Protein AF-A0AAU7U3B7-F1 (afdb_monomer_lite)

Secondary structure (DSSP, 8-state):
--SS-HHHHHHHHHHHHHTT---HHHHHHHHHHT-BTB-S------------TT---TT---

pLDDT: mean 74.59, std 15.8, range [47.81, 93.38]

Organism: NCBI:txid3141322

Foldseek 3Di:
DPPDDPVLLVLLCVLCVVVVRNDPVSSVVCVVVVVSPVPNPDPPPPPVVVPPPPPDDPPPDD

Radius of gyration: 19.2 Å; chains: 1; bounding box: 54×22×40 Å

Sequence (62 aa):
MRKYGDARLETACQQALLLERPHRQVIVNLLANRREGESALPPEAEDDIAEHENVRGAGYYH

Structure (mmCIF, N/CA/C/O backbone):
data_AF-A0AAU7U3B7-F1
#
_entry.id   AF-A0AAU7U3B7-F1
#
loop_
_atom_site.group_PDB
_atom_site.id
_atom_site.type_symbol
_atom_site.label_atom_id
_atom_site.label_alt_id
_atom_site.label_comp_id
_atom_site.label_asym_id
_atom_site.label_entity_id
_atom_site.label_seq_id
_atom_site.pdbx_PDB_ins_code
_atom_site.Cartn_x
_atom_site.Cartn_y
_atom_site.Cartn_z
_atom_site.occupancy
_atom_site.B_iso_or_equiv
_atom_site.auth_seq_id
_atom_site.auth_comp_id
_atom_site.auth_asym_id
_atom_site.auth_atom_id
_atom_site.pdbx_PDB_model_num
ATOM 1 N N . MET A 1 1 ? 11.067 -12.633 -15.150 1.00 47.81 1 MET A N 1
ATOM 2 C CA . MET A 1 1 ? 10.594 -11.268 -15.472 1.00 47.81 1 MET A CA 1
ATOM 3 C C . MET A 1 1 ? 9.942 -10.681 -14.229 1.00 47.81 1 MET A C 1
ATOM 5 O O . MET A 1 1 ? 8.973 -11.259 -13.749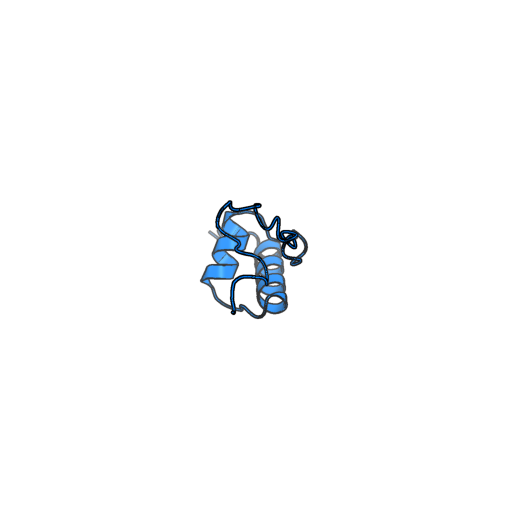 1.00 47.81 1 MET A O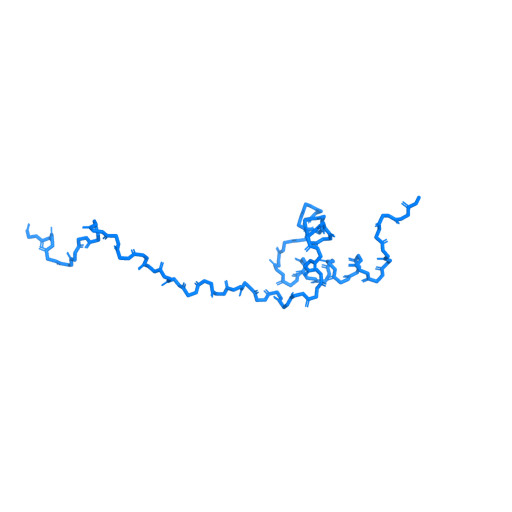 1
ATOM 9 N N . ARG A 1 2 ? 10.496 -9.605 -13.655 1.00 61.09 2 ARG A N 1
ATOM 10 C CA . ARG A 1 2 ? 9.832 -8.871 -12.565 1.00 61.09 2 ARG A CA 1
ATOM 11 C C . ARG A 1 2 ? 8.595 -8.188 -13.171 1.00 61.09 2 ARG A C 1
ATOM 13 O O . ARG A 1 2 ? 8.742 -7.370 -14.070 1.00 61.09 2 ARG A O 1
ATOM 20 N N . LYS A 1 3 ? 7.386 -8.580 -12.748 1.00 71.12 3 LYS A N 1
ATOM 21 C CA . LYS A 1 3 ? 6.114 -8.013 -13.254 1.00 71.12 3 LYS A CA 1
ATOM 22 C C . LYS A 1 3 ? 5.910 -6.542 -12.857 1.00 71.12 3 LYS A C 1
ATOM 24 O O . LYS A 1 3 ? 5.103 -5.857 -13.474 1.00 71.12 3 LYS A O 1
ATOM 29 N N . TYR A 1 4 ? 6.650 -6.068 -11.859 1.00 75.81 4 TYR A N 1
ATOM 30 C CA . TYR A 1 4 ? 6.610 -4.707 -11.336 1.00 75.81 4 TYR A 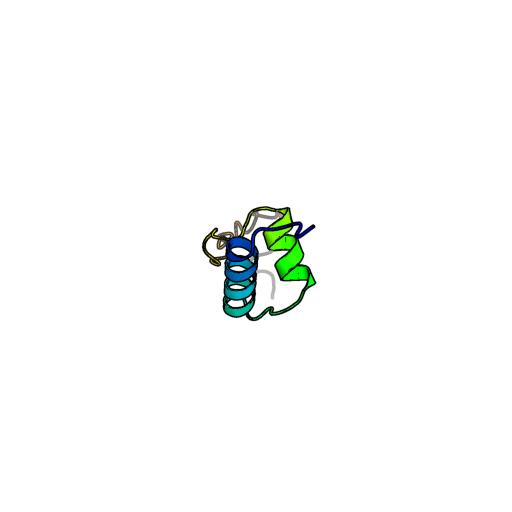CA 1
ATOM 31 C C . TYR A 1 4 ? 8.051 -4.227 -11.132 1.00 75.81 4 TYR A C 1
ATOM 33 O O . TYR A 1 4 ? 8.918 -5.044 -10.821 1.00 75.81 4 TYR A O 1
ATOM 41 N N . GLY A 1 5 ? 8.317 -2.936 -11.348 1.00 83.94 5 GLY A N 1
ATOM 42 C CA . GLY A 1 5 ? 9.629 -2.352 -11.055 1.00 83.94 5 GLY A CA 1
ATOM 43 C C . GLY A 1 5 ? 9.891 -2.338 -9.548 1.00 83.94 5 GLY A C 1
ATOM 44 O O . GLY A 1 5 ? 8.946 -2.155 -8.781 1.00 83.94 5 GLY A O 1
ATOM 45 N N . ASP A 1 6 ? 11.149 -2.516 -9.137 1.00 85.94 6 ASP A N 1
ATOM 46 C CA . ASP A 1 6 ? 11.529 -2.638 -7.719 1.00 85.94 6 ASP A CA 1
ATOM 47 C C . ASP A 1 6 ? 11.038 -1.428 -6.891 1.00 85.94 6 ASP A C 1
ATOM 49 O O . ASP A 1 6 ? 10.438 -1.619 -5.838 1.00 85.94 6 ASP A O 1
ATOM 53 N N . ALA A 1 7 ? 11.130 -0.209 -7.439 1.00 88.06 7 ALA A N 1
ATOM 54 C CA . ALA A 1 7 ? 10.608 1.006 -6.803 1.00 88.06 7 ALA A CA 1
ATOM 55 C C . ALA A 1 7 ? 9.086 0.964 -6.549 1.00 88.06 7 ALA A C 1
ATOM 57 O O . ALA A 1 7 ? 8.621 1.352 -5.484 1.00 88.06 7 ALA A O 1
ATOM 58 N N . ARG A 1 8 ? 8.292 0.444 -7.498 1.00 88.38 8 ARG A N 1
ATOM 59 C CA . ARG A 1 8 ? 6.826 0.344 -7.342 1.00 88.38 8 ARG A CA 1
ATOM 60 C C . ARG A 1 8 ? 6.442 -0.684 -6.283 1.00 88.38 8 ARG A C 1
ATOM 62 O O . ARG A 1 8 ? 5.491 -0.480 -5.534 1.00 88.38 8 ARG A O 1
ATOM 69 N N . LEU A 1 9 ? 7.171 -1.799 -6.238 1.00 91.19 9 LEU A N 1
ATOM 70 C CA . LEU A 1 9 ? 6.965 -2.827 -5.224 1.00 91.19 9 LEU A CA 1
ATOM 71 C C . LEU A 1 9 ? 7.253 -2.274 -3.825 1.00 91.19 9 LEU A C 1
ATOM 73 O O . LEU A 1 9 ? 6.475 -2.516 -2.907 1.00 91.19 9 LEU A O 1
ATOM 77 N N . GLU A 1 10 ? 8.333 -1.511 -3.681 1.00 91.88 10 GLU A N 1
ATOM 78 C CA . GLU A 1 10 ? 8.708 -0.877 -2.420 1.00 91.88 10 GLU A CA 1
ATOM 79 C C . GLU A 1 10 ? 7.638 0.112 -1.937 1.00 91.88 10 GLU A C 1
ATOM 81 O O . GLU A 1 10 ? 7.188 0.006 -0.796 1.00 91.88 10 GLU A O 1
ATOM 86 N N . THR A 1 11 ? 7.129 0.980 -2.820 1.00 91.31 11 THR A N 1
ATOM 87 C CA . THR A 1 11 ? 6.031 1.905 -2.483 1.00 91.31 11 THR A CA 1
ATOM 88 C C . THR A 1 11 ? 4.769 1.165 -2.024 1.00 91.31 11 THR A C 1
ATOM 90 O O . THR A 1 11 ? 4.171 1.535 -1.014 1.00 91.31 11 THR A O 1
ATOM 93 N N . ALA A 1 12 ? 4.382 0.085 -2.713 1.00 90.69 12 ALA A N 1
ATOM 94 C CA . ALA A 1 12 ? 3.219 -0.721 -2.331 1.00 90.69 12 ALA A CA 1
ATOM 95 C C . ALA A 1 12 ? 3.412 -1.431 -0.977 1.00 90.69 12 ALA A C 1
ATOM 97 O O . ALA A 1 12 ? 2.477 -1.520 -0.179 1.00 90.69 12 ALA A O 1
ATOM 98 N N . CYS A 1 13 ? 4.623 -1.918 -0.689 1.00 91.44 13 CYS A N 1
ATOM 99 C CA . CYS A 1 13 ? 4.962 -2.486 0.617 1.00 91.44 13 CYS A CA 1
ATOM 100 C C . CYS A 1 13 ? 4.878 -1.432 1.727 1.00 91.44 13 CYS A C 1
ATOM 102 O O . CYS A 1 13 ? 4.302 -1.698 2.781 1.00 91.44 13 CYS A O 1
ATOM 104 N N . GLN A 1 14 ? 5.410 -0.234 1.486 1.00 91.94 14 GLN A N 1
ATOM 105 C CA . GLN A 1 14 ? 5.383 0.857 2.455 1.00 91.94 14 GLN A CA 1
ATOM 106 C C . GLN A 1 14 ? 3.947 1.299 2.768 1.00 91.94 14 GLN A C 1
ATOM 108 O O . GLN A 1 14 ? 3.597 1.471 3.932 1.00 91.94 14 GLN A O 1
ATOM 113 N N . GLN A 1 15 ? 3.080 1.391 1.759 1.00 89.88 15 GLN A N 1
ATOM 114 C CA . GLN A 1 15 ? 1.655 1.649 1.976 1.00 89.88 15 GLN A CA 1
ATOM 115 C C . GLN A 1 15 ? 0.959 0.533 2.756 1.00 89.88 15 GLN A C 1
ATOM 117 O O . GLN A 1 15 ? 0.173 0.816 3.653 1.00 89.88 15 GLN A O 1
ATOM 122 N N . ALA A 1 16 ? 1.244 -0.734 2.449 1.00 90.94 16 ALA A N 1
ATOM 123 C CA . ALA A 1 16 ? 0.662 -1.854 3.184 1.00 90.94 16 ALA A CA 1
ATOM 124 C C . ALA A 1 16 ? 1.041 -1.824 4.679 1.00 90.94 16 ALA A C 1
ATOM 126 O O . ALA A 1 16 ? 0.226 -2.202 5.519 1.00 90.94 16 ALA A O 1
ATOM 127 N N . LEU A 1 17 ? 2.246 -1.340 5.008 1.00 91.56 17 LEU A N 1
ATOM 128 C CA . LEU A 1 17 ? 2.675 -1.099 6.389 1.00 91.56 17 LEU A CA 1
ATOM 129 C C . LEU A 1 17 ? 1.914 0.064 7.039 1.00 91.56 17 LEU A C 1
ATOM 131 O O . LEU A 1 17 ? 1.465 -0.087 8.169 1.00 91.56 17 LEU A O 1
ATOM 135 N N . LEU A 1 18 ? 1.724 1.183 6.329 1.00 90.12 18 LEU A N 1
ATOM 136 C CA . LEU A 1 18 ? 0.948 2.329 6.830 1.00 90.12 18 LEU A CA 1
ATOM 137 C C . LEU A 1 18 ? -0.525 1.982 7.085 1.00 90.12 18 LEU A C 1
ATOM 139 O O . LEU A 1 18 ? -1.127 2.504 8.013 1.00 90.12 18 LEU A O 1
ATOM 143 N N . LEU A 1 19 ? -1.091 1.081 6.281 1.00 86.75 19 LEU A N 1
ATOM 144 C CA . LEU A 1 19 ? -2.453 0.568 6.443 1.00 86.75 19 LEU A CA 1
ATOM 145 C C . LEU A 1 19 ? -2.567 -0.527 7.518 1.00 86.75 19 LEU A C 1
ATOM 147 O O . LEU A 1 19 ? -3.633 -1.126 7.644 1.00 86.75 19 LEU A O 1
ATOM 151 N N . GLU A 1 20 ? -1.472 -0.857 8.215 1.00 90.25 20 GLU A N 1
ATOM 152 C CA . GLU A 1 20 ? -1.373 -1.9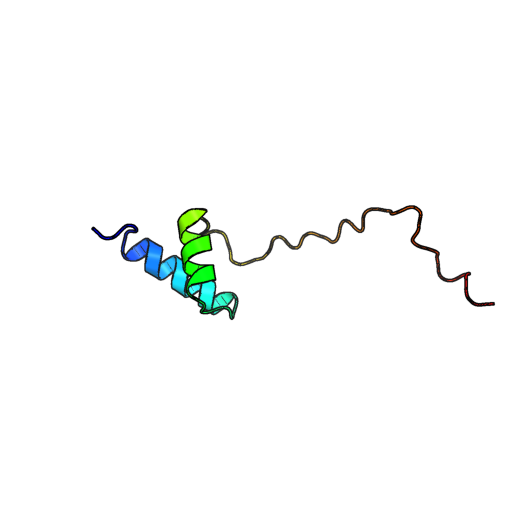68 9.176 1.00 90.25 20 GLU A CA 1
ATOM 153 C C . GLU A 1 20 ? -1.794 -3.333 8.593 1.00 90.25 20 GLU A C 1
ATOM 155 O O . GLU A 1 20 ? -2.192 -4.259 9.301 1.00 90.25 20 GLU A O 1
ATOM 160 N N . ARG A 1 21 ? -1.691 -3.491 7.268 1.00 89.06 21 ARG A N 1
ATOM 161 C CA . ARG A 1 21 ? -2.093 -4.697 6.532 1.00 89.06 21 ARG A CA 1
ATOM 162 C C . ARG A 1 21 ? -0.942 -5.220 5.668 1.00 89.06 21 ARG A C 1
ATOM 164 O O . ARG A 1 21 ? -1.043 -5.188 4.438 1.00 89.06 21 ARG A O 1
ATOM 171 N N . PRO A 1 22 ? 0.130 -5.782 6.262 1.00 87.75 22 PRO A N 1
ATOM 172 C CA . PRO A 1 22 ? 1.321 -6.262 5.552 1.00 87.75 22 PRO A CA 1
ATOM 173 C C . PRO A 1 22 ? 1.090 -7.611 4.840 1.00 87.75 22 PRO A C 1
ATOM 175 O O . PRO A 1 22 ? 1.923 -8.517 4.864 1.00 87.75 22 PRO A O 1
ATOM 178 N N . HIS A 1 23 ? -0.069 -7.785 4.211 1.00 93.38 23 HIS A N 1
ATOM 179 C CA . HIS A 1 23 ? -0.439 -9.015 3.529 1.00 93.38 23 HIS A CA 1
ATOM 180 C C . HIS A 1 23 ? -0.124 -8.928 2.040 1.00 93.38 23 HIS A C 1
ATOM 182 O O . HIS A 1 23 ? -0.440 -7.948 1.364 1.00 93.38 23 HIS A O 1
ATOM 188 N N . ARG A 1 24 ? 0.399 -10.026 1.481 1.00 91.88 24 ARG A N 1
ATOM 189 C CA . ARG A 1 24 ? 0.700 -10.130 0.045 1.00 91.88 24 ARG A CA 1
ATOM 190 C C . ARG A 1 24 ? -0.505 -9.800 -0.843 1.00 91.88 24 ARG A C 1
ATOM 192 O O . ARG A 1 24 ? -0.324 -9.226 -1.908 1.00 91.88 24 ARG A O 1
ATOM 199 N N . GLN A 1 25 ? -1.719 -10.161 -0.425 1.00 91.62 25 GLN A N 1
ATOM 200 C CA . GLN A 1 25 ? -2.941 -9.856 -1.178 1.00 91.62 25 GLN A CA 1
ATOM 201 C C . GLN A 1 25 ? -3.168 -8.346 -1.327 1.00 91.62 25 GLN A C 1
ATOM 203 O O . GLN A 1 25 ? -3.520 -7.901 -2.416 1.00 91.62 25 GLN A O 1
ATOM 208 N N . VAL A 1 26 ? -2.897 -7.566 -0.275 1.00 88.62 26 VAL A N 1
ATOM 209 C CA . VAL A 1 26 ? -3.010 -6.100 -0.295 1.00 88.62 26 VAL A CA 1
ATOM 210 C C . VAL A 1 26 ? -1.975 -5.513 -1.246 1.00 88.62 26 VAL A C 1
ATOM 212 O O . VAL A 1 26 ? -2.336 -4.772 -2.150 1.00 88.62 26 VAL A O 1
ATOM 215 N N . ILE A 1 27 ? -0.714 -5.937 -1.134 1.00 90.94 27 ILE A N 1
ATOM 216 C CA . ILE A 1 27 ? 0.378 -5.470 -2.005 1.00 90.94 27 ILE A CA 1
ATOM 217 C C . ILE A 1 27 ? 0.077 -5.765 -3.483 1.00 90.94 27 ILE A C 1
ATOM 219 O O . ILE A 1 27 ? 0.245 -4.907 -4.345 1.00 90.94 27 ILE A O 1
ATOM 223 N N . VAL A 1 28 ? -0.411 -6.970 -3.795 1.00 91.81 28 VAL A N 1
ATOM 224 C CA . VAL A 1 28 ? -0.794 -7.338 -5.168 1.00 91.81 28 VAL A CA 1
ATOM 225 C C . VAL A 1 28 ? -1.973 -6.501 -5.660 1.00 91.81 28 VAL A C 1
ATOM 227 O O . VAL A 1 28 ? -1.970 -6.094 -6.818 1.00 91.81 28 VAL A O 1
ATOM 230 N N . ASN A 1 29 ? -2.962 -6.233 -4.806 1.00 91.00 29 ASN A N 1
ATOM 231 C CA . ASN A 1 29 ? -4.104 -5.398 -5.162 1.00 91.00 29 ASN A CA 1
ATOM 232 C C . ASN A 1 29 ? -3.680 -3.948 -5.450 1.00 91.00 29 ASN A C 1
ATOM 234 O O . ASN A 1 29 ? -4.088 -3.402 -6.474 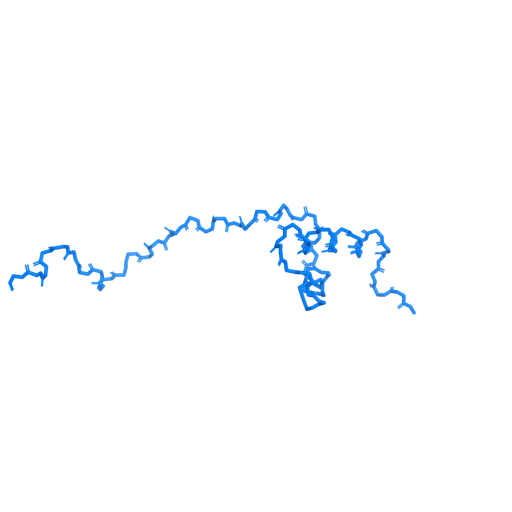1.00 91.00 29 ASN A O 1
ATOM 238 N N . LEU A 1 30 ? -2.806 -3.372 -4.617 1.00 90.31 30 LEU A N 1
ATOM 239 C CA . LEU A 1 30 ? -2.229 -2.042 -4.834 1.00 90.31 30 LEU A CA 1
ATOM 240 C C . LEU A 1 30 ? -1.526 -1.975 -6.198 1.00 90.31 30 LEU A C 1
ATOM 242 O O . LEU A 1 30 ? -1.885 -1.145 -7.032 1.00 90.31 30 LEU A O 1
ATOM 246 N N . LEU A 1 31 ? -0.634 -2.935 -6.473 1.00 90.19 31 LEU A N 1
ATOM 247 C CA . LEU A 1 31 ? 0.131 -3.008 -7.724 1.00 90.19 31 LEU A CA 1
ATOM 248 C C . LEU A 1 31 ? -0.732 -3.264 -8.968 1.00 90.19 31 LEU A C 1
ATOM 250 O O . LEU A 1 31 ? -0.396 -2.802 -10.064 1.00 90.19 31 LEU A O 1
ATOM 254 N N . ALA A 1 32 ? -1.808 -4.043 -8.826 1.00 90.00 32 ALA A N 1
ATOM 255 C CA . ALA A 1 32 ? -2.739 -4.340 -9.911 1.00 90.00 32 ALA A CA 1
ATOM 256 C C . ALA A 1 32 ? -3.573 -3.111 -10.291 1.00 90.00 32 ALA A C 1
ATOM 258 O O . ALA A 1 32 ? -3.803 -2.881 -11.477 1.00 90.00 32 ALA A O 1
ATOM 259 N N . ASN A 1 33 ? -3.973 -2.316 -9.298 1.00 87.69 33 ASN A N 1
ATOM 260 C CA . ASN A 1 33 ? -4.814 -1.135 -9.485 1.00 87.69 33 ASN A CA 1
ATOM 261 C C . ASN A 1 33 ? -4.018 0.172 -9.647 1.00 87.69 33 ASN A C 1
ATOM 263 O O . ASN A 1 33 ? -4.634 1.223 -9.775 1.00 87.69 33 ASN A O 1
ATOM 267 N N . ARG A 1 34 ? -2.676 0.118 -9.664 1.00 83.38 34 ARG A N 1
ATOM 268 C CA . ARG A 1 34 ? -1.787 1.298 -9.711 1.00 83.38 34 ARG A CA 1
ATOM 269 C C . ARG A 1 34 ? -2.055 2.306 -8.586 1.00 83.38 34 ARG A C 1
ATOM 271 O O . ARG A 1 34 ? -1.916 3.507 -8.789 1.00 83.38 34 ARG A O 1
ATOM 278 N N . ARG A 1 35 ? -2.452 1.806 -7.412 1.00 78.81 35 ARG A N 1
ATOM 279 C CA . ARG A 1 35 ? -2.730 2.628 -6.221 1.00 78.81 35 ARG A CA 1
ATOM 280 C C . ARG A 1 35 ? -1.490 2.851 -5.359 1.00 78.81 35 ARG A C 1
ATOM 282 O O . ARG A 1 35 ? -1.566 3.511 -4.325 1.00 78.81 35 ARG A O 1
ATOM 289 N N . GLU A 1 36 ? -0.340 2.315 -5.775 1.00 75.94 36 GLU A N 1
ATOM 290 C CA . GLU A 1 36 ? 0.940 2.648 -5.163 1.00 75.94 36 GLU A CA 1
ATOM 291 C C . GLU A 1 36 ? 1.274 4.134 -5.350 1.00 75.94 36 GLU A C 1
ATOM 293 O O . GLU A 1 36 ? 1.593 4.576 -6.447 1.00 75.94 36 GLU A O 1
ATOM 298 N N . GLY A 1 37 ? 1.153 4.922 -4.278 1.00 69.00 37 GLY A N 1
ATOM 299 C CA . GLY A 1 37 ? 1.351 6.375 -4.276 1.00 69.00 37 GLY A CA 1
ATOM 300 C C . GLY A 1 37 ? 0.077 7.216 -4.141 1.00 69.00 37 GLY A C 1
ATOM 301 O O . GLY A 1 37 ? 0.189 8.401 -3.834 1.00 69.00 37 GLY A O 1
ATOM 302 N N . GLU A 1 38 ? -1.120 6.636 -4.288 1.00 68.44 38 GLU A N 1
ATOM 303 C CA . GLU A 1 38 ? -2.338 7.300 -3.806 1.00 68.44 38 GLU A CA 1
ATOM 304 C C . GLU A 1 38 ? -2.249 7.353 -2.279 1.00 68.44 38 GLU A C 1
ATOM 306 O O . GLU A 1 38 ? -1.943 6.342 -1.639 1.00 68.44 38 GLU A O 1
ATOM 311 N N . SER A 1 39 ? -2.393 8.549 -1.700 1.00 56.91 39 SER A N 1
ATOM 312 C CA . SER A 1 39 ? -2.304 8.744 -0.252 1.00 56.91 39 SER A CA 1
ATOM 313 C C . SER A 1 39 ? -3.128 7.661 0.433 1.00 56.91 39 SER A C 1
ATOM 315 O O . SER A 1 39 ? -4.298 7.498 0.111 1.00 56.91 39 SER A O 1
ATOM 317 N N . ALA A 1 40 ? -2.518 6.910 1.353 1.00 56.28 40 ALA A N 1
ATOM 318 C CA . ALA A 1 40 ? -3.160 5.837 2.116 1.00 56.28 40 ALA A CA 1
ATOM 319 C C . ALA A 1 40 ? -4.233 6.359 3.089 1.00 56.28 40 ALA A C 1
ATOM 321 O O . ALA A 1 40 ? -4.644 5.650 4.002 1.00 56.28 40 ALA A O 1
ATOM 322 N N . LEU A 1 41 ? -4.673 7.600 2.900 1.00 53.44 41 LEU A N 1
ATOM 323 C CA . LEU A 1 41 ? -5.977 8.019 3.338 1.00 53.44 41 LEU A CA 1
ATOM 324 C C . LEU A 1 41 ? -6.953 7.109 2.586 1.00 53.44 41 LEU A C 1
ATOM 326 O O . LEU A 1 41 ? -6.983 7.127 1.350 1.00 53.44 41 LEU A O 1
ATOM 330 N N . PRO A 1 42 ? -7.775 6.315 3.288 1.00 54.78 42 PRO A N 1
ATOM 331 C CA . PRO A 1 42 ? -9.068 6.013 2.710 1.00 54.78 42 PRO A CA 1
ATOM 332 C C . PRO A 1 42 ? -9.591 7.356 2.173 1.00 54.78 42 PRO A C 1
ATOM 334 O O . PRO A 1 42 ? -9.385 8.377 2.843 1.00 54.78 42 PRO A O 1
ATOM 337 N N . PRO A 1 43 ? -10.283 7.429 1.024 1.00 50.25 43 PRO A N 1
ATOM 338 C CA . PRO A 1 43 ? -11.377 8.372 1.057 1.00 50.25 43 PRO A CA 1
ATOM 339 C C . PRO A 1 43 ? -12.088 8.000 2.359 1.00 50.25 43 PRO A C 1
ATOM 341 O O . PRO A 1 43 ? -12.558 6.867 2.513 1.00 50.25 43 PRO A O 1
ATOM 344 N N . GLU A 1 44 ? -12.040 8.890 3.350 1.00 48.81 44 GLU A N 1
ATOM 345 C CA . GLU A 1 44 ? -13.216 9.086 4.159 1.00 48.81 44 GLU A CA 1
ATOM 346 C C . GLU A 1 44 ? -14.274 9.222 3.069 1.00 48.81 44 GLU A C 1
ATOM 348 O O . GLU A 1 44 ? -14.411 10.249 2.410 1.00 48.81 44 GLU A O 1
ATOM 353 N N . ALA A 1 45 ? -14.911 8.095 2.739 1.00 50.78 45 ALA A N 1
ATOM 354 C CA . ALA A 1 45 ? -16.309 8.133 2.469 1.00 50.78 45 ALA A CA 1
ATOM 355 C C . ALA A 1 45 ? -16.788 8.808 3.743 1.00 50.78 45 ALA A C 1
ATOM 357 O O . ALA A 1 45 ? -16.940 8.163 4.778 1.00 50.78 45 ALA A O 1
ATOM 358 N N . GLU A 1 46 ? -16.823 10.146 3.689 1.00 51.41 46 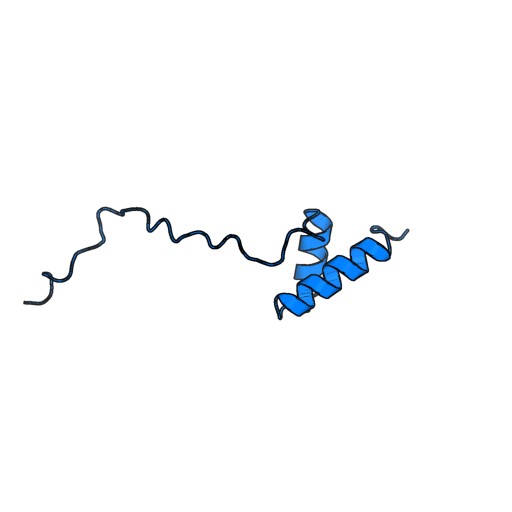GLU A N 1
ATOM 359 C CA . GLU A 1 46 ? -17.879 10.921 4.285 1.00 51.41 46 GLU A CA 1
ATOM 360 C C . GLU A 1 46 ? -19.048 9.968 4.193 1.00 51.41 46 GLU A C 1
ATOM 362 O O . GLU A 1 46 ? -19.383 9.528 3.086 1.00 51.41 46 GLU A O 1
ATOM 367 N N . ASP A 1 47 ? -19.454 9.446 5.349 1.00 52.34 47 ASP A N 1
ATOM 368 C CA . ASP A 1 47 ? -20.636 8.631 5.444 1.00 52.34 47 ASP A CA 1
ATOM 369 C C . ASP A 1 47 ? -21.725 9.519 4.838 1.00 52.34 47 ASP A C 1
ATOM 371 O O . ASP A 1 47 ? -22.358 10.320 5.522 1.00 52.34 47 ASP A O 1
ATOM 375 N N . ASP A 1 48 ? -21.918 9.411 3.525 1.00 54.66 48 ASP A N 1
ATOM 376 C CA . ASP A 1 48 ? -23.175 9.623 2.863 1.00 54.66 48 ASP A CA 1
ATOM 377 C C . ASP A 1 48 ? -23.999 8.499 3.465 1.00 54.66 48 ASP A C 1
ATOM 379 O O . ASP A 1 48 ? -24.114 7.391 2.929 1.00 54.66 48 ASP A O 1
ATOM 383 N N . ILE A 1 49 ? -24.478 8.764 4.684 1.00 60.12 49 ILE A N 1
ATOM 384 C CA . ILE A 1 49 ? -25.560 8.039 5.303 1.00 60.12 49 ILE A CA 1
ATOM 385 C C . ILE A 1 49 ? -26.675 8.287 4.308 1.00 60.12 49 ILE A C 1
ATOM 387 O O . ILE A 1 49 ? -27.356 9.309 4.362 1.00 60.12 49 ILE A O 1
ATOM 391 N N . ALA A 1 50 ? -26.769 7.412 3.309 1.00 55.25 50 ALA A N 1
ATOM 392 C CA . ALA A 1 50 ? -27.842 7.450 2.355 1.00 55.25 50 ALA A CA 1
ATOM 393 C C . ALA A 1 50 ? -29.093 7.505 3.219 1.00 55.25 50 ALA A C 1
ATOM 395 O O . ALA A 1 50 ? -29.275 6.641 4.085 1.00 55.25 50 ALA A O 1
ATOM 396 N N . GLU A 1 51 ? -29.865 8.582 3.075 1.00 59.94 51 GLU A N 1
ATOM 397 C CA . GLU A 1 51 ? -31.107 8.790 3.802 1.00 59.94 51 GLU A CA 1
ATOM 398 C C . GLU A 1 51 ? -32.047 7.651 3.401 1.00 59.94 51 GLU A C 1
ATOM 400 O O . GLU A 1 51 ? -32.827 7.723 2.454 1.00 59.94 51 GLU A O 1
ATOM 405 N N . HIS A 1 52 ? -31.888 6.512 4.063 1.00 59.69 52 HIS A N 1
ATOM 406 C CA . HIS A 1 52 ? -32.713 5.354 3.860 1.00 59.69 52 HIS A CA 1
ATOM 407 C C . HIS A 1 52 ? -33.999 5.622 4.626 1.00 59.69 52 HIS A C 1
ATOM 409 O O . HIS A 1 52 ? -33.976 5.874 5.831 1.00 59.69 52 HIS A O 1
ATOM 415 N N . GLU A 1 53 ? -35.126 5.482 3.936 1.00 61.72 53 GLU A N 1
ATOM 416 C CA . GLU A 1 53 ? -36.497 5.658 4.440 1.00 61.72 53 GLU A CA 1
ATOM 417 C C . GLU A 1 53 ? -36.812 4.855 5.730 1.00 61.72 53 GLU A C 1
ATOM 419 O O . GLU A 1 53 ? -37.833 5.060 6.379 1.00 61.72 53 GLU A O 1
ATOM 424 N N . ASN A 1 54 ? -35.918 3.949 6.144 1.00 59.94 54 ASN A N 1
ATOM 425 C CA . ASN A 1 54 ? -36.042 3.089 7.318 1.00 59.94 54 ASN A CA 1
ATOM 426 C C . ASN A 1 54 ? -35.230 3.525 8.552 1.00 59.94 54 ASN A C 1
ATOM 428 O O . ASN A 1 54 ? -35.264 2.811 9.559 1.00 59.94 54 ASN A O 1
ATOM 432 N N . VAL A 1 55 ? -34.521 4.660 8.534 1.00 60.16 55 VAL A N 1
ATOM 433 C CA . VAL A 1 55 ? -33.902 5.193 9.762 1.00 60.16 55 VAL A CA 1
ATOM 434 C C . VAL A 1 55 ? -35.004 5.789 10.641 1.00 60.16 55 VAL A C 1
ATOM 436 O O . VAL A 1 55 ? -35.402 6.944 10.510 1.00 60.16 55 VAL A O 1
ATOM 439 N N . ARG A 1 56 ? -35.556 4.969 11.538 1.00 67.75 56 ARG A N 1
ATOM 440 C CA . ARG A 1 56 ? -36.578 5.404 12.496 1.00 67.75 56 ARG A CA 1
ATOM 441 C C . ARG A 1 56 ? -35.903 6.210 13.605 1.00 67.75 56 ARG A C 1
ATOM 443 O O . ARG A 1 56 ? -35.080 5.678 14.345 1.00 67.75 56 ARG A O 1
ATOM 450 N N . GLY A 1 57 ? -36.242 7.496 13.690 1.00 66.69 57 GLY A N 1
ATOM 451 C CA . GLY A 1 57 ? -35.707 8.417 14.693 1.00 66.69 57 GLY A CA 1
ATOM 452 C C . GLY A 1 57 ? -36.047 8.026 16.138 1.00 66.69 57 GLY A C 1
ATOM 453 O O . GLY A 1 57 ? -36.869 7.146 16.395 1.00 66.69 57 GLY A O 1
ATOM 454 N N . ALA A 1 58 ? -35.438 8.733 17.093 1.00 63.66 58 ALA A N 1
ATOM 455 C CA . ALA A 1 58 ? -35.464 8.462 18.538 1.00 63.66 58 ALA A CA 1
ATOM 456 C C . ALA A 1 58 ? -36.852 8.495 19.230 1.00 63.66 58 ALA A C 1
ATOM 458 O O . ALA A 1 58 ? -36.923 8.406 20.450 1.00 63.66 58 ALA A O 1
ATOM 459 N N . GLY A 1 59 ? -37.956 8.605 18.485 1.00 62.03 59 GLY A N 1
ATOM 460 C CA . GLY A 1 59 ? -39.327 8.541 19.005 1.00 62.03 59 GLY A CA 1
ATOM 461 C C . GLY A 1 59 ? -39.926 7.130 19.079 1.00 62.03 59 GLY A C 1
ATOM 462 O O . GLY A 1 59 ? -41.114 7.002 19.349 1.00 62.03 59 GLY A O 1
ATOM 463 N N . TYR A 1 60 ? -39.154 6.072 18.794 1.00 60.03 60 TYR A N 1
ATOM 464 C CA . TYR A 1 60 ? -39.680 4.699 18.683 1.00 60.03 60 TYR A CA 1
ATOM 465 C C . TYR A 1 60 ? -39.593 3.855 19.973 1.00 60.03 60 TYR A C 1
ATOM 467 O O . TYR A 1 60 ? -39.974 2.689 19.966 1.00 60.03 60 TYR A O 1
ATOM 475 N N . TYR A 1 61 ? -39.121 4.421 21.086 1.00 57.66 61 TYR A N 1
ATOM 476 C CA . TYR A 1 61 ? -39.167 3.764 22.396 1.00 57.66 61 TYR A CA 1
ATOM 477 C C . TYR A 1 61 ? -40.174 4.498 23.288 1.00 57.66 61 TYR A C 1
ATOM 479 O O . TYR A 1 61 ? -39.827 5.491 23.926 1.00 57.66 61 TYR A O 1
ATOM 487 N N . HIS A 1 62 ? -41.418 4.021 23.298 1.00 60.09 62 HIS A N 1
ATOM 488 C CA . HIS A 1 62 ? -42.435 4.372 24.290 1.00 60.09 62 HIS A CA 1
ATOM 489 C C . HIS A 1 62 ? -42.853 3.121 25.055 1.00 60.09 62 HIS A C 1
ATOM 491 O O . HIS A 1 62 ? -43.005 2.064 24.398 1.00 60.09 62 HIS A O 1
#